Protein AF-A0A920L8D8-F1 (afdb_monomer_lite)

Foldseek 3Di:
DDPLVVQCVVVVHPDSCPGPVNVVQLVVVCVVLVDDDPQVVLSSLLSVLVVVLVVCVVVVADQDVDDPNVVNVVSVVSNVVSVVVSVVVVDDDD

Secondary structure (DSSP, 8-state):
--HHHHHHHHTT-SSGGGSHHHHHHHHHHHHHHS--SS-HHHHHHHHHHHHHHHHHHHTT----SSHHHHHHHHHHHHHHHHHHHHHHHH----

Structure (mmCIF, N/CA/C/O backbone):
data_AF-A0A920L8D8-F1
#
_entry.id   AF-A0A920L8D8-F1
#
loop_
_atom_site.group_PDB
_atom_site.id
_atom_site.type_symbol
_atom_site.label_atom_id
_atom_site.label_alt_id
_atom_site.label_comp_id
_atom_site.label_asym_id
_atom_site.label_entity_id
_atom_site.label_seq_id
_atom_site.pdbx_PDB_ins_code
_atom_site.Cartn_x
_atom_site.Cartn_y
_atom_site.Cartn_z
_atom_site.occupancy
_atom_site.B_iso_or_equiv
_atom_site.auth_seq_id
_atom_site.auth_comp_id
_atom_site.auth_asym_id
_atom_site.auth_atom_id
_atom_site.pdbx_PDB_model_num
ATOM 1 N N . MET A 1 1 ? -12.703 12.710 -10.617 1.00 73.06 1 MET A N 1
ATOM 2 C CA . MET A 1 1 ? -12.828 12.494 -9.154 1.00 73.06 1 MET A CA 1
ATOM 3 C C . MET A 1 1 ? -12.128 11.184 -8.798 1.00 73.06 1 MET A C 1
ATOM 5 O O . MET A 1 1 ? -12.083 10.322 -9.663 1.00 73.06 1 MET A O 1
ATOM 9 N N . GLY A 1 2 ? -11.543 11.044 -7.601 1.00 93.06 2 GLY A N 1
ATOM 10 C CA . GLY A 1 2 ? -10.868 9.800 -7.180 1.00 93.06 2 GLY A CA 1
ATOM 11 C C . GLY A 1 2 ? -11.864 8.767 -6.649 1.00 93.06 2 GLY A C 1
ATOM 12 O O . GLY A 1 2 ? -12.758 9.153 -5.894 1.00 93.06 2 GLY A O 1
ATOM 13 N N . LEU A 1 3 ? -11.708 7.496 -7.039 1.00 95.12 3 LEU A N 1
ATOM 14 C CA . LEU A 1 3 ? -12.635 6.409 -6.694 1.00 95.12 3 LEU A CA 1
ATOM 15 C C . LEU A 1 3 ? -12.803 6.293 -5.178 1.00 95.12 3 LEU A C 1
ATOM 17 O O . LEU A 1 3 ? -13.917 6.376 -4.681 1.00 95.12 3 LEU A O 1
ATOM 21 N N . GLU A 1 4 ? -11.693 6.243 -4.447 1.00 94.62 4 GLU A N 1
ATOM 22 C CA . GLU A 1 4 ? -11.657 6.106 -2.990 1.00 94.62 4 GLU A CA 1
ATOM 23 C C . GLU A 1 4 ? -12.420 7.231 -2.278 1.00 94.62 4 GLU A C 1
ATOM 25 O O . GLU A 1 4 ? -13.074 7.000 -1.265 1.00 94.62 4 GLU A O 1
ATOM 30 N N . ARG A 1 5 ? -12.375 8.452 -2.829 1.00 95.06 5 ARG A N 1
ATOM 31 C CA . ARG A 1 5 ? -13.079 9.606 -2.252 1.00 95.06 5 ARG A CA 1
ATOM 32 C C . ARG A 1 5 ? -14.580 9.544 -2.501 1.00 95.06 5 ARG A C 1
ATOM 34 O O . ARG A 1 5 ? -15.348 9.926 -1.628 1.00 95.06 5 ARG A O 1
ATOM 41 N N . ILE A 1 6 ? -14.999 9.096 -3.685 1.00 96.69 6 ILE A N 1
ATOM 42 C CA . ILE A 1 6 ? -16.426 8.901 -3.974 1.00 96.69 6 ILE A CA 1
ATOM 43 C C . ILE A 1 6 ? -16.968 7.767 -3.101 1.00 96.69 6 ILE A C 1
ATOM 45 O O . ILE A 1 6 ? -18.020 7.929 -2.491 1.00 96.69 6 ILE A O 1
ATOM 49 N N . THR A 1 7 ? -16.228 6.662 -2.981 1.00 96.44 7 THR A N 1
ATOM 50 C CA . THR A 1 7 ? -16.595 5.532 -2.122 1.00 96.44 7 THR A CA 1
ATOM 51 C C . THR A 1 7 ? -16.762 5.962 -0.667 1.00 96.44 7 THR A C 1
ATOM 53 O O . THR A 1 7 ? -17.763 5.607 -0.056 1.00 96.44 7 THR A O 1
ATOM 56 N N . ALA A 1 8 ? -15.859 6.797 -0.136 1.00 96.94 8 ALA A N 1
ATOM 57 C CA . ALA A 1 8 ? -15.985 7.333 1.220 1.00 96.94 8 ALA A CA 1
ATOM 58 C C . ALA A 1 8 ? -17.297 8.109 1.431 1.00 96.94 8 ALA A C 1
ATOM 60 O O . ALA A 1 8 ? -17.986 7.902 2.427 1.00 96.94 8 ALA A O 1
ATOM 61 N N . VAL A 1 9 ? -17.690 8.941 0.460 1.00 96.62 9 VAL A N 1
ATOM 62 C CA . VAL A 1 9 ? -18.966 9.674 0.504 1.00 96.62 9 VAL A CA 1
ATOM 63 C C . VAL A 1 9 ? -20.161 8.720 0.433 1.00 96.62 9 VAL A C 1
ATOM 65 O O . VAL A 1 9 ? -21.086 8.854 1.230 1.00 96.62 9 VAL A O 1
ATOM 68 N N . ILE A 1 10 ? -20.141 7.743 -0.481 1.00 97.44 10 ILE A N 1
ATOM 69 C CA . ILE A 1 10 ? -21.226 6.758 -0.646 1.00 97.44 10 ILE A CA 1
ATOM 70 C C . ILE A 1 10 ? -21.405 5.912 0.622 1.00 97.44 10 ILE A C 1
ATOM 72 O O . ILE A 1 10 ? -22.531 5.639 1.025 1.00 97.44 10 ILE A O 1
ATOM 76 N N . GLN A 1 11 ? -20.304 5.524 1.264 1.00 97.38 11 GLN A N 1
ATOM 77 C CA . GLN A 1 11 ? -20.300 4.731 2.496 1.00 97.38 11 GLN A CA 1
ATOM 78 C C . GLN A 1 11 ? -20.476 5.583 3.763 1.00 97.38 11 GLN A C 1
ATOM 80 O O . GLN A 1 11 ? -20.449 5.047 4.867 1.00 97.38 11 GLN A O 1
ATOM 85 N N . ASN A 1 12 ? -20.679 6.897 3.621 1.00 96.81 12 ASN A N 1
ATOM 86 C CA . ASN A 1 12 ? -20.864 7.842 4.722 1.00 96.81 12 ASN A CA 1
ATOM 87 C C . ASN A 1 12 ? -19.705 7.850 5.745 1.00 96.81 12 ASN A C 1
ATOM 89 O O . ASN A 1 12 ? -19.910 8.002 6.951 1.00 96.81 12 ASN A O 1
ATOM 93 N N . VAL A 1 13 ? -18.467 7.703 5.266 1.00 96.38 13 VAL A N 1
ATOM 94 C CA . VAL A 1 13 ? -17.243 7.763 6.079 1.00 96.38 13 VAL A CA 1
ATOM 95 C C . VAL A 1 13 ? -16.399 8.988 5.727 1.00 96.38 13 VAL A C 1
ATOM 97 O O . VAL A 1 13 ? -16.407 9.486 4.606 1.00 96.38 13 VAL A O 1
ATOM 100 N N . HIS A 1 14 ? -15.653 9.502 6.707 1.00 93.00 14 HIS A N 1
ATOM 101 C CA . HIS A 1 14 ? -14.920 10.774 6.578 1.00 93.00 14 HIS A CA 1
ATOM 102 C C . HIS A 1 14 ? -13.466 10.601 6.104 1.00 93.00 14 HIS A C 1
ATOM 104 O O . HIS A 1 14 ? -12.763 11.580 5.863 1.00 93.00 14 HIS A O 1
ATOM 110 N N . SER A 1 15 ? -13.005 9.356 5.976 1.00 93.31 15 SER A N 1
ATOM 111 C CA . SER A 1 15 ? -11.648 9.001 5.567 1.00 93.31 15 SER A CA 1
ATOM 112 C C . SER A 1 15 ? -11.697 7.889 4.531 1.00 93.31 15 SER A C 1
ATOM 114 O O . SER A 1 15 ? -12.444 6.926 4.694 1.00 93.31 15 SER A O 1
ATOM 116 N N . ASN A 1 16 ? -10.846 7.977 3.506 1.00 94.12 16 ASN A N 1
ATOM 117 C CA . ASN A 1 16 ? -10.678 6.902 2.525 1.00 94.12 16 ASN A CA 1
ATOM 118 C C . ASN A 1 16 ? -10.266 5.584 3.200 1.00 94.12 16 ASN A C 1
ATOM 120 O O . ASN A 1 16 ? -10.694 4.518 2.771 1.00 94.12 16 ASN A O 1
ATOM 124 N N . TYR A 1 17 ? -9.482 5.657 4.281 1.00 92.81 17 TYR A N 1
ATOM 125 C CA . TYR A 1 17 ? -9.017 4.487 5.032 1.00 92.81 17 TYR A CA 1
ATOM 126 C C . TYR A 1 17 ? -10.134 3.772 5.806 1.00 92.81 17 TYR A C 1
ATOM 128 O O . TYR A 1 17 ? -9.951 2.638 6.234 1.00 92.81 17 TYR A O 1
ATOM 136 N N . ASN A 1 18 ? -11.295 4.418 5.953 1.00 93.06 18 ASN A N 1
ATOM 137 C CA . ASN A 1 18 ? -12.468 3.846 6.610 1.00 93.06 18 ASN A CA 1
ATOM 138 C C . ASN A 1 18 ? -13.443 3.207 5.612 1.00 93.06 18 ASN A C 1
ATOM 140 O O . ASN A 1 18 ? -14.514 2.773 6.021 1.00 93.06 18 ASN A O 1
ATOM 144 N N . THR A 1 19 ? -13.107 3.186 4.321 1.00 95.81 19 THR A N 1
ATOM 145 C CA . THR A 1 19 ? -13.897 2.447 3.331 1.00 95.81 19 THR A CA 1
ATOM 146 C C . THR A 1 19 ? -13.645 0.950 3.454 1.00 95.81 19 THR A C 1
ATOM 148 O O . THR A 1 19 ? -12.570 0.542 3.898 1.00 95.81 19 THR A O 1
ATOM 151 N N . ASP A 1 20 ? -14.608 0.140 3.026 1.00 93.75 20 ASP A N 1
ATOM 152 C CA . ASP A 1 20 ? -14.524 -1.328 2.997 1.00 93.75 20 ASP A CA 1
ATOM 153 C C . ASP A 1 20 ? -13.186 -1.852 2.441 1.00 93.75 20 ASP A C 1
ATOM 155 O O . ASP A 1 20 ? -12.459 -2.575 3.122 1.00 93.75 20 ASP A O 1
ATOM 159 N N . ALA A 1 21 ? -12.786 -1.387 1.256 1.00 89.88 21 ALA A N 1
ATOM 160 C CA . ALA A 1 21 ? -11.570 -1.833 0.582 1.00 89.88 21 ALA A CA 1
ATOM 161 C C . ALA A 1 21 ? -10.278 -1.536 1.366 1.00 89.88 21 ALA A C 1
ATOM 163 O O . ALA A 1 21 ? -9.276 -2.234 1.197 1.00 89.88 21 ALA A O 1
ATOM 164 N N . PHE A 1 22 ? -10.260 -0.481 2.188 1.00 93.38 22 PHE A N 1
ATOM 165 C CA . PHE A 1 22 ? -9.111 -0.173 3.042 1.00 93.38 22 PHE A CA 1
ATOM 166 C C . PHE A 1 22 ? -9.201 -0.867 4.397 1.00 93.38 22 PHE A C 1
ATOM 168 O O . PHE A 1 22 ? -8.172 -1.328 4.883 1.00 93.38 22 PHE A O 1
ATOM 175 N N . GLN A 1 23 ? -10.391 -0.968 4.992 1.00 91.88 23 GLN A N 1
ATOM 176 C CA . GLN A 1 23 ? -10.571 -1.621 6.287 1.00 91.88 23 GLN A CA 1
ATOM 177 C C . GLN A 1 23 ? -10.189 -3.098 6.236 1.00 91.88 23 GLN A C 1
ATOM 179 O O . GLN A 1 23 ? -9.501 -3.559 7.142 1.00 91.88 23 GLN A O 1
ATOM 184 N N . ASP A 1 24 ? -10.528 -3.813 5.163 1.00 92.00 24 ASP A N 1
ATOM 185 C CA . ASP A 1 24 ? -10.136 -5.216 5.000 1.00 92.00 24 ASP A CA 1
ATOM 186 C C . ASP A 1 24 ? -8.608 -5.390 5.038 1.00 92.00 24 ASP A C 1
ATOM 188 O O . ASP A 1 24 ? -8.080 -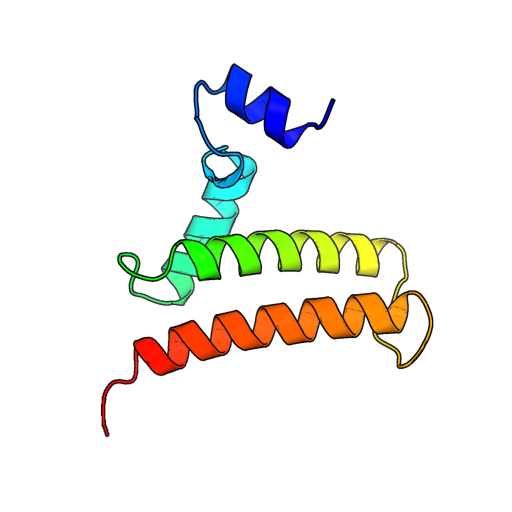6.238 5.762 1.00 92.00 24 ASP A O 1
ATOM 192 N N . LEU A 1 25 ? -7.874 -4.537 4.316 1.00 92.19 25 LEU A N 1
ATOM 193 C CA . LEU A 1 25 ? -6.408 -4.557 4.293 1.00 92.19 25 LEU A CA 1
ATOM 194 C C . LEU A 1 25 ? -5.803 -4.127 5.634 1.00 92.19 25 LEU A C 1
ATOM 196 O O . LEU A 1 25 ? -4.861 -4.761 6.115 1.00 92.19 25 LEU A O 1
ATOM 200 N N . SER A 1 26 ? -6.344 -3.071 6.244 1.00 91.31 26 SER A N 1
ATOM 201 C CA . SER A 1 26 ? -5.924 -2.600 7.565 1.00 91.31 26 SER A CA 1
ATOM 202 C C . SER A 1 26 ? -6.093 -3.695 8.615 1.0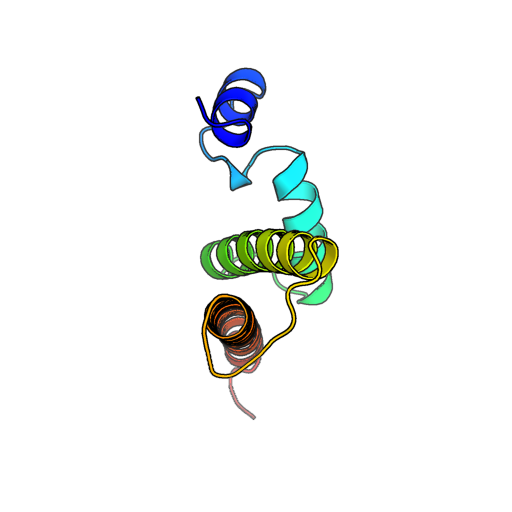0 91.31 26 SER A C 1
ATOM 204 O O . SER A 1 26 ? -5.166 -3.944 9.378 1.00 91.31 26 SER A O 1
ATOM 206 N N . ASN A 1 27 ? -7.224 -4.403 8.611 1.00 89.38 27 ASN A N 1
ATOM 207 C CA . ASN A 1 27 ? -7.514 -5.483 9.553 1.00 89.38 27 ASN A CA 1
ATOM 208 C C . ASN A 1 27 ? -6.539 -6.656 9.404 1.00 89.38 27 ASN A C 1
ATOM 210 O O . ASN A 1 27 ? -6.074 -7.187 10.408 1.00 89.38 27 ASN A O 1
ATOM 214 N N . ILE A 1 28 ? -6.166 -7.034 8.175 1.00 89.62 28 ILE A N 1
ATOM 215 C CA . ILE A 1 28 ? -5.142 -8.068 7.942 1.00 89.62 28 ILE A CA 1
ATOM 216 C C . ILE A 1 28 ? -3.805 -7.660 8.572 1.00 89.62 28 ILE A C 1
ATOM 218 O O . ILE A 1 28 ? -3.167 -8.466 9.250 1.00 89.62 28 ILE A O 1
ATOM 222 N N . ILE A 1 29 ? -3.389 -6.405 8.380 1.00 88.38 29 ILE A N 1
ATOM 223 C CA . ILE A 1 29 ? -2.137 -5.885 8.941 1.00 88.38 29 ILE A CA 1
ATOM 224 C C . ILE A 1 29 ? -2.216 -5.835 10.471 1.00 88.38 29 ILE A C 1
ATOM 226 O O . ILE A 1 29 ? -1.322 -6.346 11.139 1.00 88.38 29 ILE A O 1
ATOM 230 N N . LEU A 1 30 ? -3.294 -5.293 11.035 1.00 87.25 30 LEU A N 1
ATOM 231 C CA . LEU A 1 30 ? -3.507 -5.214 12.483 1.00 87.25 30 LEU A CA 1
ATOM 232 C C . LEU A 1 30 ? -3.490 -6.600 13.144 1.00 87.25 30 LEU A C 1
ATOM 234 O O . LEU A 1 30 ? -2.793 -6.795 14.139 1.00 87.25 30 LEU A O 1
ATOM 238 N N . ASN A 1 31 ? -4.167 -7.582 12.543 1.00 86.00 31 ASN A N 1
ATOM 239 C CA . ASN A 1 31 ? -4.173 -8.969 13.017 1.00 86.00 31 ASN A CA 1
ATOM 240 C C . ASN A 1 31 ? -2.780 -9.614 12.983 1.00 86.00 31 ASN A C 1
ATOM 242 O O . ASN A 1 31 ? -2.503 -10.509 13.776 1.00 86.00 31 ASN A O 1
ATOM 246 N N . SER A 1 32 ? -1.905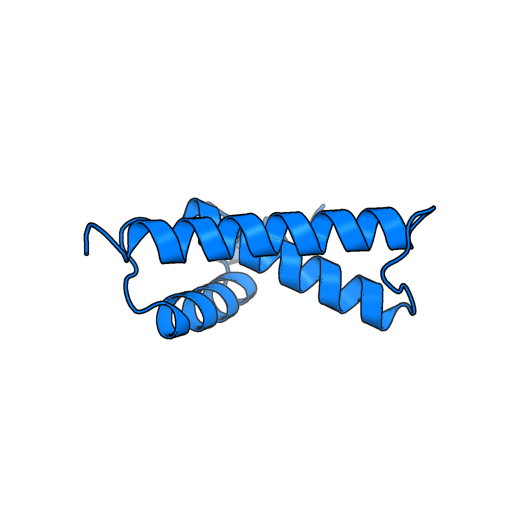 -9.177 12.071 1.00 83.38 32 SER A N 1
ATOM 247 C CA . SER A 1 32 ? -0.524 -9.671 11.989 1.00 83.38 32 SER A CA 1
ATOM 248 C C . SER A 1 32 ? 0.417 -9.053 13.028 1.00 83.38 32 SER A C 1
ATOM 250 O O . SER A 1 32 ? 1.432 -9.663 13.351 1.00 83.38 32 SER A O 1
ATOM 252 N N . ILE A 1 33 ? 0.083 -7.865 13.542 1.00 79.25 33 ILE A N 1
ATOM 253 C CA . ILE A 1 33 ? 0.904 -7.105 14.495 1.00 79.25 33 ILE A CA 1
ATOM 254 C C . ILE A 1 33 ? 0.537 -7.465 15.941 1.00 79.25 33 ILE A C 1
ATOM 256 O O . ILE A 1 33 ? 1.420 -7.650 16.762 1.00 79.25 33 ILE A O 1
ATOM 260 N N . GLY A 1 34 ? -0.748 -7.654 16.252 1.00 69.44 34 GLY A N 1
ATOM 261 C CA . GLY A 1 34 ? -1.180 -8.098 17.583 1.00 69.44 34 GLY A CA 1
ATOM 262 C C . GLY A 1 34 ? -1.511 -6.984 18.585 1.00 69.44 34 GLY A C 1
ATOM 263 O O . GLY A 1 34 ? -2.055 -7.304 19.637 1.00 69.44 34 GLY A O 1
ATOM 264 N N . ASN A 1 35 ? -1.299 -5.702 18.258 1.00 63.38 35 ASN A N 1
ATOM 265 C CA . ASN A 1 35 ? -1.874 -4.558 18.982 1.00 63.38 35 ASN A CA 1
ATOM 266 C C . ASN A 1 35 ? -2.385 -3.471 18.030 1.00 63.38 35 ASN A C 1
ATOM 268 O O . ASN A 1 35 ? -1.709 -3.076 17.078 1.00 63.38 35 ASN A O 1
ATOM 272 N N . SER A 1 36 ? -3.589 -2.963 18.307 1.00 58.47 36 SER A N 1
ATOM 273 C CA . SER A 1 36 ? -4.342 -2.118 17.374 1.00 58.47 36 SER A CA 1
ATOM 274 C C . SER A 1 36 ? -4.461 -0.645 17.750 1.00 58.47 36 SER A C 1
ATOM 276 O O . SER A 1 36 ? -4.862 0.151 16.906 1.00 58.47 36 SER A O 1
ATOM 278 N N . GLU A 1 37 ? -4.145 -0.251 18.983 1.00 60.59 37 GLU A N 1
ATOM 279 C CA . GLU A 1 37 ? -4.634 1.042 19.484 1.00 60.59 37 GLU A CA 1
ATOM 280 C C . GLU A 1 37 ? -3.727 2.250 19.176 1.00 60.59 37 GLU A C 1
ATOM 282 O O . GLU A 1 37 ? -4.237 3.364 19.120 1.00 60.59 37 GLU A O 1
ATOM 287 N N . ASP A 1 38 ? -2.445 2.058 18.828 1.00 65.69 38 ASP A N 1
ATOM 288 C CA . ASP A 1 38 ? -1.478 3.172 18.680 1.00 65.69 38 ASP A CA 1
ATOM 289 C C . ASP A 1 38 ? -0.840 3.326 17.280 1.00 65.69 38 ASP A C 1
ATOM 291 O O . ASP A 1 38 ? 0.106 4.098 17.076 1.00 65.69 38 ASP A O 1
ATOM 295 N N . HIS A 1 39 ? -1.314 2.584 16.271 1.00 75.38 39 HIS A N 1
ATOM 296 C CA . HIS A 1 39 ? -0.586 2.440 14.996 1.00 75.38 39 HIS A CA 1
ATOM 297 C C . HIS A 1 39 ? -1.343 2.857 13.731 1.00 75.38 39 HIS A C 1
ATOM 299 O O . HIS A 1 39 ? -0.816 2.672 12.630 1.00 75.38 39 HIS A O 1
ATOM 305 N N . ASN A 1 40 ? -2.502 3.507 13.867 1.00 79.94 40 ASN A N 1
ATOM 306 C CA . ASN A 1 40 ? -3.386 3.870 12.749 1.00 79.94 40 ASN A CA 1
ATOM 307 C C . ASN A 1 40 ? -2.667 4.576 11.585 1.00 79.94 40 ASN A C 1
ATOM 309 O O . ASN A 1 40 ? -2.817 4.175 10.433 1.00 79.94 40 ASN A O 1
ATOM 313 N N . ASP A 1 41 ? -1.808 5.561 11.860 1.00 89.38 41 ASP A N 1
ATOM 314 C CA . ASP A 1 41 ? -1.081 6.272 10.799 1.00 89.38 41 ASP A CA 1
ATOM 315 C C . ASP A 1 41 ? -0.083 5.380 10.055 1.00 89.38 41 ASP A C 1
ATOM 317 O O . ASP A 1 41 ? 0.070 5.481 8.837 1.00 89.38 41 ASP A O 1
ATOM 321 N N . SER A 1 42 ? 0.619 4.500 10.773 1.00 90.88 42 SER A N 1
ATOM 322 C CA . SER A 1 42 ? 1.593 3.606 10.141 1.00 90.88 42 SER A CA 1
ATOM 323 C C . SER A 1 42 ? 0.897 2.503 9.355 1.00 90.88 42 SER A C 1
ATOM 325 O O . SER A 1 42 ? 1.343 2.197 8.252 1.00 90.88 42 SER A O 1
ATOM 327 N N . VAL A 1 43 ? -0.219 1.978 9.865 1.00 91.62 43 VAL A N 1
ATOM 328 C CA . VAL A 1 43 ? -1.072 1.017 9.154 1.00 91.62 43 VAL A CA 1
ATOM 329 C C . VAL A 1 43 ? -1.600 1.633 7.860 1.00 91.62 43 VAL A C 1
ATOM 331 O O . VAL A 1 43 ? -1.405 1.051 6.795 1.00 91.62 43 VAL A O 1
ATOM 334 N N . ASN A 1 44 ? -2.142 2.853 7.912 1.00 93.12 44 ASN A N 1
ATOM 335 C CA . ASN A 1 44 ? -2.626 3.573 6.731 1.00 93.12 44 ASN A CA 1
ATOM 336 C C . ASN A 1 44 ? -1.534 3.734 5.658 1.00 93.12 44 ASN A C 1
ATOM 338 O O . ASN A 1 44 ? -1.775 3.480 4.476 1.00 93.12 44 ASN A O 1
ATOM 342 N N . VAL A 1 45 ? -0.308 4.092 6.062 1.00 94.81 45 VAL A N 1
ATOM 343 C CA . VAL A 1 45 ? 0.828 4.201 5.130 1.00 94.81 45 VAL A CA 1
ATOM 344 C C . VAL A 1 45 ? 1.222 2.842 4.543 1.00 94.81 45 VAL A C 1
ATOM 346 O O . VAL A 1 45 ? 1.534 2.758 3.354 1.00 94.81 45 VAL A O 1
ATOM 349 N N . ILE A 1 46 ? 1.221 1.777 5.347 1.00 94.31 46 ILE A N 1
ATOM 350 C CA . ILE A 1 46 ? 1.543 0.423 4.879 1.00 94.31 46 ILE A CA 1
ATOM 351 C C . ILE A 1 46 ? 0.508 -0.044 3.850 1.00 94.31 46 ILE A C 1
ATOM 353 O O . ILE A 1 46 ? 0.904 -0.503 2.778 1.00 94.31 46 ILE A O 1
ATOM 357 N N . VAL A 1 47 ? -0.791 0.124 4.127 1.00 94.88 47 VAL A N 1
ATOM 358 C CA . VAL A 1 47 ? -1.883 -0.247 3.208 1.00 94.88 47 VAL A CA 1
ATOM 359 C C . VAL A 1 47 ? -1.720 0.444 1.855 1.00 94.88 47 VAL A C 1
ATOM 361 O O . VAL A 1 47 ? -1.728 -0.215 0.812 1.00 94.88 47 VAL A O 1
ATOM 364 N N . ASP A 1 48 ? -1.515 1.762 1.857 1.00 95.69 48 ASP A N 1
ATOM 365 C CA . ASP A 1 48 ? -1.342 2.545 0.629 1.00 95.69 48 ASP A CA 1
ATOM 366 C C . ASP A 1 48 ? -0.108 2.098 -0.177 1.00 95.69 48 ASP A C 1
ATOM 368 O O . ASP A 1 48 ? -0.146 1.926 -1.403 1.00 95.69 48 ASP A O 1
ATOM 372 N N . HIS A 1 49 ? 0.997 1.829 0.520 1.00 97.19 49 HIS A N 1
ATOM 373 C CA . HIS A 1 49 ? 2.222 1.370 -0.118 1.00 97.19 49 HIS A CA 1
ATOM 374 C C . HIS A 1 49 ? 2.111 -0.045 -0.685 1.00 97.19 49 HIS A C 1
ATOM 376 O O . HIS A 1 49 ? 2.591 -0.264 -1.795 1.00 97.19 49 HIS A O 1
ATOM 382 N N . ILE A 1 50 ? 1.471 -0.990 0.008 1.00 95.31 50 ILE A N 1
ATOM 383 C CA . ILE A 1 50 ? 1.264 -2.353 -0.508 1.00 95.31 50 ILE A CA 1
ATOM 384 C C . ILE A 1 50 ? 0.419 -2.316 -1.782 1.00 95.31 50 ILE A C 1
ATOM 386 O O . ILE A 1 50 ? 0.793 -2.949 -2.770 1.00 95.31 50 ILE A O 1
ATOM 390 N N . ARG A 1 51 ? -0.659 -1.519 -1.807 1.00 95.88 51 ARG A N 1
ATOM 391 C CA . ARG A 1 51 ? -1.489 -1.335 -3.008 1.00 95.88 51 ARG A CA 1
ATOM 392 C C . ARG A 1 51 ? -0.673 -0.801 -4.185 1.00 95.88 51 ARG A C 1
ATOM 394 O O . ARG A 1 51 ? -0.725 -1.364 -5.276 1.00 95.88 51 ARG A O 1
ATOM 401 N N . SER A 1 52 ? 0.122 0.243 -3.952 1.00 96.75 52 SER A N 1
ATOM 402 C CA . SER A 1 52 ? 0.988 0.826 -4.984 1.00 96.75 52 SER A CA 1
ATOM 403 C C . SER A 1 52 ? 2.028 -0.176 -5.494 1.00 96.75 52 SER A C 1
ATOM 405 O O . SER A 1 52 ? 2.233 -0.304 -6.698 1.00 96.75 52 SER A O 1
ATOM 407 N N . VAL A 1 53 ? 2.670 -0.919 -4.588 1.00 97.94 53 VAL A N 1
ATOM 408 C CA . VAL A 1 53 ? 3.675 -1.938 -4.924 1.00 97.94 53 VAL A CA 1
ATOM 409 C C . VAL A 1 53 ? 3.066 -3.057 -5.764 1.00 97.94 53 VAL A C 1
ATOM 411 O O . VAL A 1 53 ? 3.651 -3.423 -6.781 1.00 97.94 53 VAL A O 1
ATOM 414 N N . ALA A 1 54 ? 1.897 -3.570 -5.373 1.00 97.00 54 ALA A N 1
ATOM 415 C CA . ALA A 1 54 ? 1.218 -4.648 -6.085 1.00 97.00 54 ALA A CA 1
ATOM 416 C C . ALA A 1 54 ? 0.887 -4.255 -7.533 1.00 97.00 54 ALA A C 1
ATOM 418 O O . ALA A 1 54 ? 1.217 -4.995 -8.458 1.00 97.00 54 ALA A O 1
ATOM 419 N N . VAL A 1 55 ? 0.317 -3.062 -7.735 1.00 97.56 55 VAL A N 1
ATOM 420 C CA . VAL A 1 55 ? -0.011 -2.544 -9.074 1.00 97.56 55 VAL A CA 1
ATOM 421 C C . VAL A 1 55 ? 1.256 -2.335 -9.905 1.00 97.56 55 VAL A C 1
ATOM 423 O O . VAL A 1 55 ? 1.341 -2.822 -11.027 1.00 97.56 55 VAL A O 1
ATOM 426 N N . MET A 1 56 ? 2.285 -1.689 -9.345 1.00 98.31 56 MET A N 1
ATOM 427 C CA . MET A 1 56 ? 3.538 -1.448 -10.070 1.00 98.31 56 MET A CA 1
ATOM 428 C C . MET A 1 56 ? 4.222 -2.748 -10.516 1.00 98.31 56 MET A C 1
ATOM 430 O O . MET A 1 56 ? 4.721 -2.817 -11.638 1.00 98.31 56 MET A O 1
ATOM 434 N N . ILE A 1 57 ? 4.251 -3.772 -9.657 1.00 98.06 57 ILE A N 1
ATOM 435 C CA . ILE A 1 57 ? 4.821 -5.080 -10.006 1.00 98.06 57 ILE A CA 1
ATOM 436 C C . ILE A 1 57 ? 3.970 -5.769 -11.080 1.00 98.06 57 ILE A C 1
ATOM 438 O O . ILE A 1 57 ? 4.533 -6.330 -12.018 1.00 98.06 57 ILE A O 1
ATOM 442 N N . SER A 1 58 ? 2.637 -5.688 -10.984 1.00 98.25 58 SER A N 1
ATOM 443 C CA . SER A 1 58 ? 1.718 -6.223 -12.000 1.00 98.25 58 SER A CA 1
ATOM 444 C C . SER A 1 58 ? 1.919 -5.575 -13.375 1.00 98.25 58 SER A C 1
ATOM 446 O O . SER A 1 58 ? 1.782 -6.251 -14.391 1.00 98.25 58 SER A O 1
ATOM 448 N N . ASP A 1 59 ? 2.311 -4.301 -13.414 1.00 98.12 59 ASP A N 1
ATOM 449 C CA . ASP A 1 59 ? 2.644 -3.567 -14.643 1.00 98.12 59 ASP A CA 1
ATOM 450 C C . ASP A 1 59 ? 4.077 -3.845 -15.155 1.00 98.12 59 ASP A C 1
ATOM 452 O O . ASP A 1 59 ? 4.571 -3.171 -16.065 1.00 98.12 59 ASP A O 1
ATOM 456 N N . GLY A 1 60 ? 4.787 -4.813 -14.564 1.00 97.94 60 GLY A N 1
ATOM 457 C CA . GLY A 1 60 ? 6.141 -5.209 -14.963 1.00 97.94 60 GLY A CA 1
ATOM 458 C C . GLY A 1 60 ? 7.251 -4.278 -14.462 1.00 97.94 60 GLY A C 1
ATOM 459 O O . GLY A 1 60 ? 8.365 -4.298 -14.990 1.00 97.94 60 GLY A O 1
ATOM 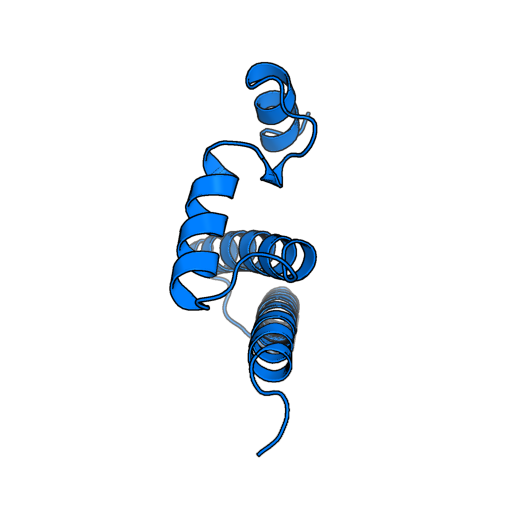460 N N . ILE A 1 61 ? 6.981 -3.439 -13.457 1.00 98.50 61 ILE A N 1
ATOM 461 C CA . ILE A 1 61 ? 7.998 -2.581 -12.842 1.00 98.50 61 ILE A CA 1
ATOM 462 C C . ILE A 1 61 ? 8.672 -3.343 -11.702 1.00 98.50 61 ILE A C 1
ATOM 464 O O . ILE A 1 61 ? 8.035 -3.723 -10.723 1.00 98.50 61 ILE A O 1
ATOM 468 N N . TYR A 1 62 ? 9.994 -3.483 -11.786 1.00 97.31 62 TYR A N 1
ATOM 469 C CA . TYR A 1 62 ? 10.803 -4.133 -10.755 1.00 97.31 62 TYR A CA 1
ATOM 470 C C . TYR A 1 62 ? 11.699 -3.132 -10.014 1.00 97.31 62 TYR A C 1
ATOM 472 O O . TYR A 1 62 ? 12.097 -2.114 -10.590 1.00 97.31 62 TYR A O 1
ATOM 480 N N . PRO A 1 63 ? 12.044 -3.384 -8.736 1.00 97.62 63 PRO A N 1
ATOM 481 C CA . PRO A 1 63 ? 12.906 -2.491 -7.971 1.00 97.62 63 PRO A CA 1
ATOM 482 C C . PRO A 1 63 ? 14.287 -2.327 -8.621 1.00 97.62 63 PRO A C 1
ATOM 484 O O . PRO A 1 63 ? 15.035 -3.284 -8.793 1.00 97.62 63 PRO A O 1
ATOM 487 N N . SER A 1 64 ? 14.688 -1.090 -8.896 1.00 97.94 64 SER A N 1
ATOM 488 C CA . SER A 1 64 ? 15.982 -0.753 -9.509 1.00 97.94 64 SER A CA 1
ATOM 489 C C . SER A 1 64 ? 16.547 0.525 -8.881 1.00 97.94 64 SER A C 1
ATOM 491 O O . SER A 1 64 ? 15.942 1.077 -7.960 1.00 97.94 64 SER A O 1
ATOM 493 N N . ASN A 1 65 ? 17.732 0.963 -9.304 1.00 98.06 65 ASN A N 1
ATOM 494 C CA . ASN A 1 65 ? 18.341 2.202 -8.808 1.00 98.06 65 ASN A CA 1
ATOM 495 C C . ASN A 1 65 ? 18.006 3.428 -9.675 1.00 98.06 65 ASN A C 1
ATOM 497 O O . ASN A 1 65 ? 18.425 4.528 -9.336 1.00 98.06 65 ASN A O 1
ATOM 501 N N . GLU A 1 66 ? 17.220 3.263 -10.745 1.00 97.25 66 GLU A N 1
ATOM 502 C CA . GLU A 1 66 ? 16.891 4.335 -11.692 1.00 97.25 66 GLU A CA 1
ATOM 503 C C . GLU A 1 66 ? 15.424 4.283 -12.155 1.00 97.25 66 GLU A C 1
ATOM 505 O O . GLU A 1 66 ? 14.728 3.274 -12.011 1.00 97.25 66 GLU A O 1
ATOM 510 N N . GLY A 1 67 ? 14.932 5.389 -12.717 1.00 97.75 67 GLY A N 1
ATOM 511 C CA . GLY A 1 67 ? 13.602 5.470 -13.329 1.00 97.75 67 GLY A CA 1
ATOM 512 C C . GLY A 1 67 ? 12.453 5.015 -12.416 1.00 97.75 67 GLY A C 1
ATOM 513 O O . GLY A 1 67 ? 12.426 5.297 -11.215 1.00 97.75 67 GLY A O 1
ATOM 514 N N . ARG A 1 68 ? 11.481 4.291 -12.994 1.00 98.00 68 ARG A N 1
ATOM 515 C CA . ARG A 1 68 ? 10.290 3.793 -12.273 1.00 98.00 68 ARG A CA 1
ATOM 516 C C . ARG A 1 68 ? 10.637 2.766 -11.192 1.00 98.00 68 ARG A C 1
ATOM 518 O O . ARG A 1 68 ? 10.017 2.765 -10.128 1.00 98.00 68 ARG A O 1
ATOM 525 N N . GLY A 1 69 ? 11.663 1.948 -11.420 1.00 98.38 69 GLY A N 1
ATOM 526 C CA . GLY A 1 69 ? 12.116 0.959 -10.443 1.00 98.38 69 GLY A CA 1
ATOM 527 C C . GLY A 1 69 ? 12.733 1.590 -9.191 1.00 98.38 69 GLY A C 1
ATOM 528 O O . GLY A 1 69 ? 12.577 1.041 -8.098 1.00 98.38 69 GLY A O 1
ATOM 529 N N . TYR A 1 70 ? 13.351 2.773 -9.301 1.00 98.38 70 TYR A N 1
ATOM 530 C CA . TYR A 1 70 ? 13.804 3.535 -8.131 1.00 98.38 70 TYR A CA 1
ATOM 531 C C . TYR A 1 70 ? 12.641 4.056 -7.288 1.00 98.38 70 TYR A C 1
ATOM 533 O O . TYR A 1 70 ? 12.688 4.013 -6.057 1.00 98.38 70 TYR A O 1
ATOM 541 N N . VAL A 1 71 ? 11.564 4.517 -7.931 1.00 98.44 71 VAL A N 1
ATOM 542 C CA . VAL A 1 71 ? 10.348 4.936 -7.222 1.00 98.44 71 VAL A CA 1
ATOM 543 C C . VAL A 1 71 ? 9.752 3.756 -6.455 1.00 98.44 71 VAL A C 1
ATOM 545 O O . VAL A 1 71 ? 9.545 3.883 -5.248 1.00 98.44 71 VAL A O 1
ATOM 548 N N . LEU A 1 72 ? 9.596 2.598 -7.107 1.00 98.44 72 LEU A N 1
ATOM 549 C CA . LEU A 1 72 ? 9.127 1.372 -6.457 1.00 98.44 72 LEU A CA 1
ATOM 550 C C . LEU A 1 72 ? 10.012 0.990 -5.260 1.00 98.44 72 LEU A C 1
ATOM 552 O O . LEU A 1 72 ? 9.510 0.775 -4.157 1.00 98.44 72 LEU A O 1
ATOM 556 N N . ARG A 1 73 ? 11.342 0.998 -5.435 1.00 98.19 73 ARG A N 1
ATOM 557 C CA . ARG A 1 73 ? 12.302 0.746 -4.348 1.00 98.19 73 ARG A CA 1
ATOM 558 C C . ARG A 1 73 ? 12.078 1.689 -3.163 1.00 98.19 73 ARG A C 1
ATOM 560 O O . ARG A 1 73 ? 12.136 1.251 -2.015 1.00 98.19 73 ARG A O 1
ATOM 567 N N . ARG A 1 74 ? 11.832 2.981 -3.406 1.00 97.94 74 ARG A N 1
ATOM 568 C CA . ARG A 1 74 ? 11.576 3.960 -2.335 1.00 97.94 74 ARG A CA 1
ATOM 569 C C . ARG A 1 74 ? 10.263 3.694 -1.602 1.00 97.94 74 ARG A C 1
ATOM 571 O O . ARG A 1 74 ? 10.259 3.804 -0.377 1.00 97.94 74 ARG A O 1
ATOM 578 N N . ILE A 1 75 ? 9.198 3.324 -2.315 1.00 98.12 75 ILE A N 1
ATOM 579 C CA . ILE A 1 75 ? 7.896 2.977 -1.720 1.00 98.12 75 ILE A CA 1
ATOM 580 C C . ILE A 1 75 ? 8.046 1.745 -0.822 1.00 98.12 75 ILE A C 1
ATOM 582 O O . ILE A 1 75 ? 7.704 1.811 0.358 1.00 98.12 75 ILE A O 1
ATOM 586 N N . ILE A 1 76 ? 8.675 0.674 -1.325 1.00 97.69 76 ILE A N 1
ATOM 587 C CA . ILE A 1 76 ? 8.953 -0.544 -0.544 1.00 97.69 76 ILE A CA 1
ATOM 588 C C . ILE A 1 76 ? 9.754 -0.202 0.717 1.00 97.69 76 ILE A C 1
ATOM 590 O O . ILE A 1 76 ? 9.382 -0.582 1.824 1.00 97.69 76 ILE A O 1
ATOM 594 N N . ARG A 1 77 ? 10.837 0.577 0.588 1.00 97.06 77 ARG A N 1
ATOM 595 C CA . ARG A 1 77 ? 11.661 0.959 1.746 1.00 97.06 77 ARG A CA 1
ATOM 596 C C . ARG A 1 77 ? 10.905 1.827 2.748 1.00 97.06 77 ARG A C 1
ATOM 598 O O . ARG A 1 77 ? 11.182 1.727 3.939 1.00 97.06 77 ARG A O 1
ATOM 605 N N . ARG A 1 78 ? 9.991 2.693 2.303 1.00 96.38 78 ARG A N 1
ATOM 606 C CA . ARG A 1 78 ? 9.155 3.499 3.203 1.00 96.38 78 ARG A CA 1
ATOM 607 C C . ARG A 1 78 ? 8.147 2.622 3.941 1.00 96.38 78 ARG A C 1
ATOM 609 O O . ARG A 1 78 ? 8.041 2.773 5.151 1.00 96.38 78 ARG A O 1
ATOM 616 N N . CYS A 1 79 ? 7.518 1.672 3.252 1.00 95.06 79 CYS A N 1
ATOM 617 C CA . CYS A 1 79 ? 6.641 0.670 3.858 1.00 95.06 79 CYS A CA 1
ATOM 618 C C . CYS A 1 79 ? 7.368 -0.094 4.974 1.00 95.06 79 CYS A C 1
ATOM 620 O O . CYS A 1 79 ? 6.950 -0.051 6.128 1.00 95.06 79 CYS A O 1
ATOM 622 N N . LEU A 1 80 ? 8.548 -0.651 4.672 1.00 93.12 80 LEU A N 1
ATOM 623 C CA . LEU A 1 80 ? 9.367 -1.379 5.649 1.00 93.12 80 LEU A CA 1
ATOM 624 C C . LEU A 1 80 ? 9.795 -0.524 6.852 1.00 93.12 80 LEU A C 1
ATOM 626 O O . LEU A 1 80 ? 9.934 -1.044 7.955 1.00 93.12 80 LEU A O 1
ATOM 630 N N . ARG A 1 81 ? 9.995 0.791 6.679 1.00 93.25 81 ARG A N 1
ATOM 631 C CA . ARG A 1 81 ? 10.258 1.684 7.821 1.00 93.25 81 ARG A CA 1
ATOM 632 C C . ARG A 1 81 ? 9.055 1.803 8.753 1.00 93.25 81 ARG A C 1
ATOM 634 O O . ARG A 1 81 ? 9.262 1.848 9.959 1.00 93.25 81 ARG A O 1
ATOM 641 N N . HIS A 1 82 ? 7.837 1.869 8.217 1.00 91.75 82 HIS A N 1
ATOM 642 C CA . HIS A 1 82 ? 6.623 1.908 9.035 1.00 91.75 82 HIS A CA 1
ATOM 643 C C . HIS A 1 82 ? 6.376 0.572 9.739 1.00 91.75 82 HIS A C 1
ATOM 645 O O . HIS A 1 82 ? 6.092 0.588 10.930 1.00 91.75 82 HIS A O 1
ATOM 651 N N . VAL A 1 83 ? 6.604 -0.559 9.060 1.00 88.94 83 VAL A N 1
ATOM 652 C CA . VAL A 1 83 ? 6.559 -1.893 9.691 1.00 88.94 83 VAL A CA 1
ATOM 653 C C . VAL A 1 83 ? 7.539 -1.964 10.864 1.00 88.94 83 VAL A C 1
ATOM 655 O O . VAL A 1 83 ? 7.145 -2.241 11.989 1.00 88.94 83 VAL A O 1
ATOM 658 N N . ARG A 1 84 ? 8.805 -1.587 10.646 1.00 87.88 84 ARG A N 1
ATOM 659 C CA . ARG A 1 84 ? 9.812 -1.585 11.716 1.00 87.88 84 ARG A CA 1
ATOM 660 C C . ARG A 1 84 ? 9.476 -0.619 12.857 1.00 87.88 84 ARG A C 1
ATOM 662 O O . ARG A 1 84 ? 9.836 -0.884 13.99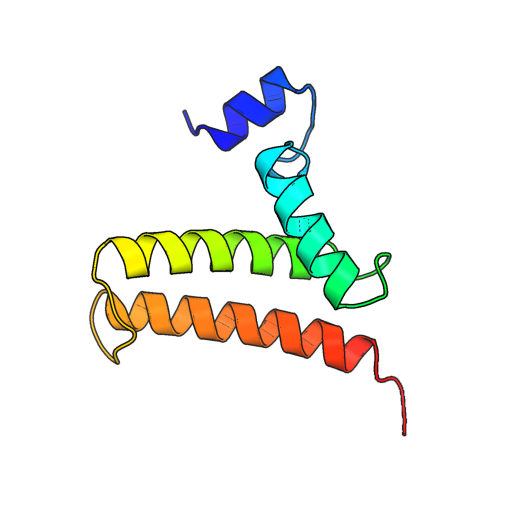8 1.00 87.88 84 ARG A O 1
ATOM 669 N N . LYS A 1 85 ? 8.833 0.518 12.566 1.00 86.19 85 LYS A N 1
ATOM 670 C CA . LYS A 1 85 ? 8.393 1.477 13.593 1.00 86.19 85 LYS A CA 1
ATOM 671 C C . LYS A 1 85 ? 7.353 0.846 14.520 1.00 86.19 85 LYS A C 1
ATOM 673 O O . LYS A 1 85 ? 7.436 1.061 15.721 1.00 86.19 85 LYS A O 1
ATOM 678 N N . ILE A 1 86 ? 6.422 0.080 13.956 1.00 84.56 86 ILE A N 1
ATOM 679 C CA . ILE A 1 86 ? 5.420 -0.679 14.708 1.00 84.56 86 ILE A CA 1
ATOM 680 C C . ILE A 1 86 ? 6.115 -1.746 15.570 1.00 84.56 86 ILE A C 1
ATOM 682 O O . ILE A 1 86 ? 5.979 -1.716 16.785 1.00 84.56 86 ILE A O 1
ATOM 686 N N . GLU A 1 87 ? 6.967 -2.594 14.982 1.00 76.81 87 GLU A N 1
ATOM 687 C CA . GLU A 1 87 ? 7.681 -3.654 15.723 1.00 76.81 87 GLU A CA 1
ATOM 688 C C . GLU A 1 87 ? 8.559 -3.119 16.872 1.00 76.81 87 GLU A C 1
ATOM 690 O O . GLU A 1 87 ? 8.643 -3.722 17.941 1.00 76.81 87 GLU A O 1
ATOM 695 N N . LEU A 1 88 ? 9.242 -1.986 16.665 1.00 69.31 88 LEU A N 1
ATOM 696 C CA . LEU A 1 88 ? 10.039 -1.326 17.707 1.00 69.31 88 LEU A CA 1
ATOM 697 C C . LEU A 1 88 ? 9.168 -0.710 18.807 1.00 69.31 88 LEU A C 1
ATOM 699 O O . LEU A 1 88 ? 9.628 -0.602 19.937 1.00 69.31 88 LEU A O 1
ATOM 703 N N . SER A 1 89 ? 7.945 -0.287 18.480 1.00 62.22 89 SER A N 1
ATOM 704 C CA . SER A 1 89 ? 6.994 0.232 19.463 1.00 62.22 89 SER A CA 1
ATOM 705 C C . SER A 1 89 ? 6.410 -0.880 20.330 1.00 62.22 89 SER A C 1
ATOM 707 O O . SER A 1 89 ? 6.129 -0.640 21.498 1.00 62.22 89 SER A O 1
ATOM 709 N N . GLU A 1 90 ? 6.256 -2.090 19.789 1.00 58.44 90 GLU A N 1
ATOM 710 C CA . GLU A 1 90 ? 5.816 -3.254 20.564 1.00 58.44 90 GLU A CA 1
ATOM 711 C C . GLU A 1 90 ? 6.938 -3.855 21.424 1.00 58.44 90 GLU A C 1
ATOM 713 O O . GLU A 1 90 ? 6.681 -4.416 22.488 1.00 58.44 90 GLU A O 1
ATOM 718 N N . LYS A 1 91 ? 8.205 -3.696 21.019 1.00 49.06 91 LYS A N 1
ATOM 719 C CA . LYS A 1 91 ? 9.373 -4.047 21.842 1.00 49.06 91 LYS A CA 1
ATOM 720 C C . LYS A 1 91 ? 9.840 -2.866 22.694 1.00 49.06 91 LYS A C 1
ATOM 722 O O . LYS A 1 91 ? 10.860 -2.240 22.409 1.00 49.06 91 LYS A O 1
ATOM 727 N N . ILE A 1 92 ? 9.135 -2.619 23.794 1.00 37.62 92 ILE A N 1
ATOM 728 C CA . ILE A 1 92 ? 9.623 -1.782 24.896 1.00 37.62 92 ILE A CA 1
ATOM 729 C C . ILE A 1 92 ? 10.451 -2.664 25.852 1.00 37.62 92 ILE A C 1
ATOM 731 O O . ILE A 1 92 ? 9.903 -3.514 26.542 1.00 37.62 92 ILE A O 1
ATOM 735 N N . PHE A 1 93 ? 11.772 -2.436 25.848 1.00 39.19 93 PHE A N 1
ATOM 736 C CA . PHE A 1 93 ? 12.829 -2.965 26.734 1.00 39.19 93 PHE A CA 1
ATOM 737 C C . PHE A 1 93 ? 12.918 -4.496 26.919 1.00 39.19 93 PHE A C 1
ATOM 739 O O . PHE A 1 93 ? 12.202 -5.096 27.715 1.00 39.19 93 PHE A O 1
ATOM 746 N N . LEU A 1 94 ? 13.922 -5.099 26.270 1.00 34.72 94 LEU A N 1
ATOM 747 C CA . LEU A 1 94 ? 14.730 -6.152 26.896 1.00 34.72 94 LEU A CA 1
ATOM 748 C C . LEU A 1 94 ? 16.082 -5.550 27.272 1.00 34.72 94 LEU A C 1
ATOM 750 O O . LEU A 1 94 ? 16.623 -4.802 26.422 1.00 34.72 94 LEU A O 1
#

Radius of gyration: 15.13 Å; chains: 1; bounding box: 40×22×42 Å

pLDDT: mean 88.63, std 14.29, range [34.72, 98.5]

Sequ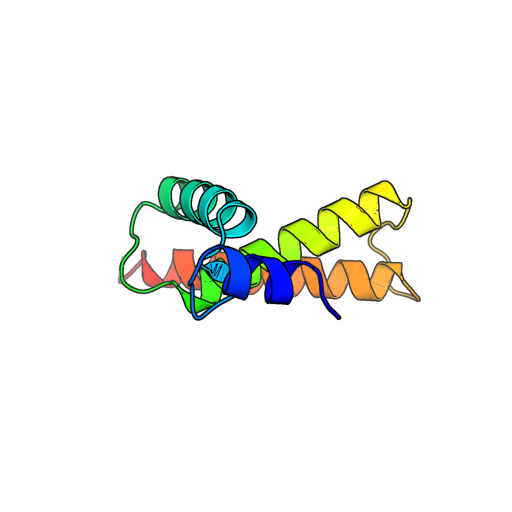ence (94 aa):
MGLERITAVIQNVHSNYNTDAFQDLSNIILNSIGNSEDHNDSVNVIVDHIRSVAVMISDGIYPSNEGRGYVLRRIIRRCLRHVRKIELSEKIFL

=== Feature glossary ===
Key to the feature types in this record:

— What the protein is —

Primary structure: the covalent order of the twenty standard amino acids along the backbone. Two proteins with the same sequence will (almost always) fold to the same structure; two with 30% identity often share a fold but not the details.

Database cross-references. InterPro integrates a dozen domain/family signature databases into unified entries with residue-range hits. GO terms attach function/process/location labels with evidence codes. CATH codes position the fold in a four-level structural taxonomy. Organism is the NCBI-taxonomy species name.

— Where its atoms are —

The mmCIF block holds the 3D Cartesian coordinates of each backbone atom (N, Cα, C, O) in ångströms. mmCIF is the PDB's canonical archive format — a tagged-loop text representation of the atomic model.

Six rendered views show the 3D structure from the faces of a cube — i.e. along ±x, ±y, ±z. Rendering representation is drawn randomly per protein from cartoon (secondary-structure ribbons), sticks (backbone bonds), or molecular surface; coloring is either N→C rainbow (blue at the N-terminus through red at the C-terminus) or one color per chain.

— Local backbone conformation —

DSSP 8-state secondary structure assigns each residue one of H (α-helix), G (3₁₀-helix), I (π-helix), E (extended β-strand), B (isolated β-bridge), T (hydrogen-bonded turn), S (bend), or '-' (coil). The assignment is computed from backbone hydrogen-bond geometry via the Kabsch–Sander algorithm.

P-SEA three-state annotation labels each residue as helix, strand, or coil based purely on the geometry of the Cα trace. It serves as a fallback when the full backbone (and thus DSSP) is unavailable.

The φ/ψ torsion pair specifies the backbone conformation at each residue. φ rotates about the N–Cα bond, ψ about the Cα–C bond. Steric clashes forbid most of the (φ, ψ) plane — the allowed regions (α-helix basin, β-sheet basin, left-handed helix) are the Ramachandran-allowed regions.

— Global shape and packing —

The geometric summary reports three shape descriptors. Rg (radius of gyration) measures how spread out the Cα atoms are about their centre of mass; compact globular proteins have small Rg, elongated or unfolded ones large. Cα contacts (<8 Å, |i−j|>4) count long-range residue pairs in spatial proximity — high for tightly packed folds, near zero for rods or random coil. The bounding-box extents give the protein's footprint along x, y, z in Å.

Accessible surface area quantifies burial. A residue with SASA near zero is packed into the hydrophobic core; one with SASA >100 Å² sits on the surface. Computed here via the Shrake–Rupley numerical algorithm with a 1.4 Å probe.

Plot images: a contact map (which residues are close in 3D, as an N×N binary image), a Ramachandran scatter (backbone torsion angles, revealing secondary-structure composition at a glance), and — for AlphaFold structures — a PAE heatmap (pairwise prediction confidence).

— Structural neighborhood —

The Foldseek 3Di string encodes local tertiary geometry as a 20-letter alphabet — one character per residue — derived from the relative positions of nearby Cα atoms. Unlike the amino-acid sequence, 3Di is a direct function of the 3D structure, so two proteins with the same fold have similar 3Di strings even at low sequence identity.

Nearest PDB neighbors are the top structural matches found by Foldseek when searching this structure against the entire Protein Data Bank. Each hit reports a TM-score (0 to 1; >0.5 almost always implies the same fold) and an E-value. These are *structural* homologs — they may share no detectable sequence similarity.

— Confidence and disorder —

For AlphaFold models, the B-factor field carries pLDDT — the model's own estimate of local accuracy on a 0–100 scale. Regions with pLDDT<50 should be treated as essentially unmodeled; they often correspond to intrinsically disordered segments.

B-factor (Debye–Waller factor) reflects atomic displacement in the crystal lattice. It is an experimental observable (units Å²), not a prediction; low values mean the atom is pinned down, high values mean it moves or is heterogeneous across the crystal.

Predicted aligned error is AlphaFold's pairwise confidence. Unlike pLDDT (per-residue), PAE is per-residue-pair and captures whether two parts of the structure are correctly placed relative to each other. Units are ångströms of expected positional error.